Protein AF-A0A067T1D6-F1 (afdb_monomer_lite)

Foldseek 3Di:
DDPQPQDVPDADFCLLQVVQFPDDPPDDDDSRFGKDWDAKFFPVPDDDDPQKTKGQDQLLSCLRRDDQVRLLRVCVLVCLDPDPSVPDDSVVSSVSSNPDDCPVPGRMIIIMGGPPDDPPCPVCPPVHDDDDPVRVVVVVVVVVVVVDPPPVPDPPPDPVPVVVVVSVPPPDD

Radius of gyration: 23.58 Å; chains: 1; bounding box: 55×33×62 Å

Secondary structure (DSSP, 8-state):
-------TTSPPBGGGTGGGEEE--SS---TT-BEEEEEEEETTS----TTEEEE---HHHHHHHS-HHHHHHHHHHTT-----TTTS-HHHHHHHHHH--GGGSPPEEEEEEETT---------SSPPPPPHHHHHHHHHHHHHHSSTT-TTS-TTSTTTSHHHHGGG----

Sequence (173 aa):
MKDAKICHGRGVLYGDIAEYSVHGPNRELNDWDPVEFADYVPFHDHMQVDQLFVADVPIKTLTSILATDALHTIASYHNIGTIDPQDHPASVVKLALSTHDCSNCPRFVSFWRFKGRTPLNENIEFPPTPLSVEKTHNVITACATDLLPGKCGRARMRCMRNAHTVSKFNTVA

Structure (mmCIF, N/CA/C/O backbone):
data_AF-A0A067T1D6-F1
#
_entry.id   AF-A0A067T1D6-F1
#
loop_
_atom_site.group_PDB
_atom_site.id
_atom_site.type_symbol
_atom_site.label_atom_id
_atom_site.label_alt_id
_atom_site.label_comp_id
_atom_site.label_asym_id
_atom_site.label_entity_id
_atom_site.label_seq_id
_atom_site.pdbx_PDB_ins_code
_atom_site.Cartn_x
_atom_site.Cartn_y
_atom_site.Cartn_z
_atom_site.occupancy
_atom_site.B_iso_or_equiv
_atom_site.auth_seq_id
_atom_site.auth_comp_id
_atom_site.auth_asym_id
_atom_site.auth_atom_id
_atom_site.pdbx_PDB_model_num
ATOM 1 N N . MET A 1 1 ? -15.679 -8.219 -17.277 1.00 37.47 1 MET A N 1
ATOM 2 C CA . MET A 1 1 ? -14.537 -7.299 -17.114 1.00 37.47 1 MET A CA 1
ATOM 3 C C . MET A 1 1 ? -15.103 -5.900 -16.998 1.00 37.47 1 MET A C 1
ATOM 5 O O . MET A 1 1 ? -15.706 -5.438 -17.955 1.00 37.47 1 MET A O 1
ATOM 9 N N . LYS A 1 2 ? -15.057 -5.294 -15.807 1.00 40.16 2 LYS A N 1
ATOM 10 C CA . LYS A 1 2 ? -15.403 -3.880 -15.630 1.00 40.16 2 LYS A CA 1
ATOM 11 C C . LYS A 1 2 ? -14.108 -3.100 -15.827 1.00 40.16 2 LYS A C 1
ATOM 13 O O . LYS A 1 2 ? -13.157 -3.333 -15.091 1.00 40.16 2 LYS A O 1
ATOM 18 N N . ASP A 1 3 ? -14.056 -2.244 -16.839 1.00 36.81 3 ASP A N 1
ATOM 19 C CA . ASP A 1 3 ? -12.895 -1.391 -17.076 1.00 36.81 3 ASP A CA 1
ATOM 20 C C . ASP A 1 3 ? -12.771 -0.384 -15.928 1.00 36.81 3 ASP A C 1
ATOM 22 O O . ASP A 1 3 ? -13.646 0.465 -15.731 1.00 36.81 3 ASP A O 1
ATOM 26 N N . ALA A 1 4 ? -11.696 -0.501 -15.146 1.00 43.88 4 ALA A N 1
ATOM 27 C CA . ALA A 1 4 ? -11.356 0.459 -14.108 1.00 43.88 4 ALA A CA 1
ATOM 28 C C . ALA A 1 4 ? -11.114 1.823 -14.770 1.00 43.88 4 ALA A C 1
ATOM 30 O O . ALA A 1 4 ? -10.147 2.033 -15.505 1.00 43.88 4 ALA A O 1
ATOM 31 N N . LYS A 1 5 ? -12.043 2.755 -14.559 1.00 42.00 5 LYS A N 1
ATOM 32 C CA . LYS A 1 5 ? -11.995 4.098 -15.137 1.00 42.00 5 LYS A CA 1
ATOM 33 C C . LYS A 1 5 ? -11.012 4.935 -14.314 1.00 42.00 5 LYS A C 1
ATOM 35 O O . LYS A 1 5 ? -11.388 5.543 -13.318 1.00 42.00 5 LYS A O 1
ATOM 40 N N . ILE A 1 6 ? -9.739 4.926 -14.709 1.00 48.41 6 ILE A N 1
ATOM 41 C CA . ILE A 1 6 ? -8.656 5.626 -14.002 1.00 48.41 6 ILE A CA 1
ATOM 42 C C . ILE A 1 6 ? -8.819 7.144 -14.191 1.00 48.41 6 ILE A C 1
ATOM 44 O O . ILE A 1 6 ? -8.447 7.705 -15.222 1.00 48.41 6 ILE A O 1
ATOM 48 N N . CYS A 1 7 ? -9.365 7.830 -13.189 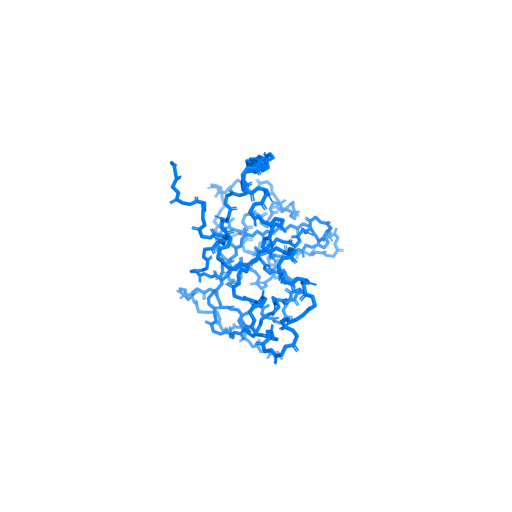1.00 40.91 7 CYS A N 1
ATOM 49 C CA . CYS A 1 7 ? -9.430 9.290 -13.151 1.00 40.91 7 CYS A CA 1
ATOM 50 C C . CYS A 1 7 ? -8.129 9.850 -12.559 1.00 40.91 7 CYS A C 1
ATOM 52 O O . CYS A 1 7 ? -7.942 9.825 -11.344 1.00 40.91 7 CYS A O 1
ATOM 54 N N . HIS A 1 8 ? -7.234 10.391 -13.390 1.00 40.69 8 HIS A N 1
ATOM 55 C CA . HIS A 1 8 ? -6.064 11.126 -12.894 1.00 40.69 8 HIS A CA 1
ATOM 56 C C . HIS A 1 8 ? -6.526 12.325 -12.043 1.00 40.69 8 HIS A C 1
ATOM 58 O O . HIS A 1 8 ? -7.252 13.190 -12.527 1.00 40.69 8 HIS A O 1
ATOM 64 N N . GLY A 1 9 ? -6.141 12.349 -10.762 1.00 56.62 9 GLY A N 1
ATOM 65 C CA . GLY A 1 9 ? -6.475 13.415 -9.805 1.00 56.62 9 GLY A CA 1
ATOM 66 C C . GLY A 1 9 ? -7.655 13.126 -8.868 1.00 56.62 9 GLY A C 1
ATOM 67 O O . GLY A 1 9 ? -7.889 13.899 -7.940 1.00 56.62 9 GLY A O 1
ATOM 68 N N . ARG A 1 10 ? -8.379 12.013 -9.048 1.00 67.69 10 ARG A N 1
ATOM 69 C CA . ARG A 1 10 ? -9.369 11.552 -8.062 1.00 67.69 10 ARG A CA 1
ATOM 70 C C . ARG A 1 10 ? -8.650 10.683 -7.027 1.00 67.69 10 ARG A C 1
ATOM 72 O O . ARG A 1 10 ? -7.868 9.816 -7.398 1.00 67.69 10 ARG A O 1
ATOM 79 N N . GLY A 1 11 ? -8.878 10.928 -5.736 1.00 84.00 11 GLY A N 1
ATOM 80 C CA . GLY A 1 11 ? -8.417 10.004 -4.695 1.00 84.00 11 GLY A CA 1
ATOM 81 C C . GLY A 1 11 ? -9.005 8.605 -4.908 1.00 84.00 11 GLY A C 1
ATOM 82 O O . GLY A 1 11 ? -10.085 8.489 -5.486 1.00 84.00 11 GLY A O 1
ATOM 83 N N . VAL A 1 12 ? -8.301 7.572 -4.441 1.00 91.69 12 VAL A N 1
ATOM 84 C CA . VAL A 1 12 ? -8.772 6.180 -4.514 1.00 91.69 12 VAL A CA 1
ATOM 85 C C . VAL A 1 12 ? -10.040 6.033 -3.675 1.00 91.69 12 VAL A C 1
ATOM 87 O O . VAL A 1 12 ? -10.107 6.543 -2.552 1.00 91.69 12 VAL A O 1
ATOM 90 N N . LEU A 1 13 ? -11.051 5.370 -4.225 1.00 93.38 13 LEU A N 1
ATOM 91 C CA . LEU A 1 13 ? -12.294 5.053 -3.533 1.00 93.38 13 LEU A CA 1
ATOM 92 C C . LEU A 1 13 ? -12.316 3.580 -3.138 1.00 93.38 13 LEU A C 1
ATOM 94 O O . LEU A 1 13 ? -11.678 2.742 -3.771 1.00 93.38 13 LEU A O 1
ATOM 98 N N . TYR A 1 14 ? -13.080 3.252 -2.101 1.00 92.12 14 TYR A N 1
ATOM 99 C CA . TYR A 1 14 ? -13.228 1.873 -1.655 1.00 92.12 14 TYR A CA 1
ATOM 100 C C . TYR A 1 14 ? -13.732 0.961 -2.781 1.00 92.12 14 TYR A C 1
ATOM 102 O O . TYR A 1 14 ? -13.183 -0.120 -2.978 1.00 92.12 14 TYR A O 1
ATOM 110 N N . GLY A 1 15 ? -14.693 1.426 -3.585 1.00 91.56 15 GLY A N 1
ATOM 111 C CA . GLY A 1 15 ? -15.228 0.677 -4.724 1.00 91.56 15 GLY A CA 1
ATOM 112 C C . GLY A 1 15 ? -14.190 0.315 -5.795 1.00 91.56 15 GLY A C 1
ATOM 113 O O . GLY A 1 15 ? -14.393 -0.662 -6.510 1.00 91.56 15 GLY A O 1
ATOM 114 N N . ASP A 1 16 ? -13.064 1.038 -5.878 1.00 91.44 16 ASP A N 1
ATOM 115 C CA . ASP A 1 16 ? -11.976 0.73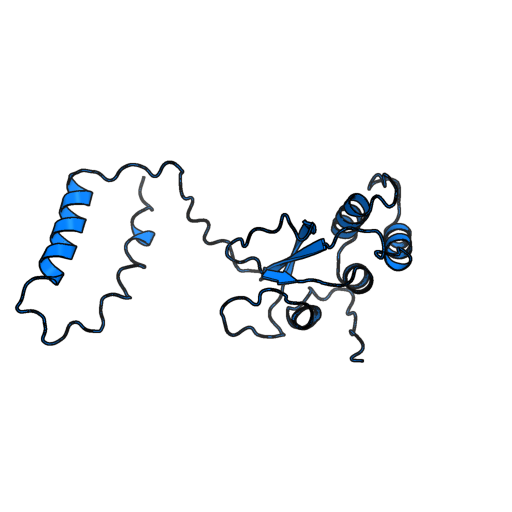2 -6.821 1.00 91.44 16 ASP A CA 1
ATOM 116 C C . ASP A 1 16 ? -11.194 -0.529 -6.416 1.00 91.44 16 ASP A C 1
ATOM 118 O O . ASP A 1 16 ? -10.532 -1.147 -7.249 1.00 91.44 16 ASP A O 1
ATOM 122 N N . ILE A 1 17 ? -11.256 -0.906 -5.133 1.00 92.69 17 ILE A N 1
ATOM 123 C CA . ILE A 1 17 ? -10.489 -2.021 -4.563 1.00 92.69 17 ILE A CA 1
ATOM 124 C C . ILE A 1 17 ? -11.341 -3.032 -3.783 1.00 92.69 17 ILE A C 1
ATOM 126 O O . ILE A 1 17 ? -10.811 -4.033 -3.301 1.00 92.69 17 ILE A O 1
ATOM 130 N N . ALA A 1 18 ? -12.652 -2.805 -3.671 1.00 91.50 18 ALA A N 1
ATOM 131 C CA . ALA A 1 18 ? -13.568 -3.615 -2.871 1.00 91.50 18 ALA A CA 1
ATOM 132 C C . ALA A 1 18 ? -13.571 -5.095 -3.284 1.00 91.50 18 ALA A C 1
ATOM 134 O O . ALA A 1 18 ? -13.610 -5.974 -2.425 1.00 91.50 18 ALA A O 1
ATOM 135 N N . GLU A 1 19 ? -13.461 -5.380 -4.586 1.00 92.38 19 GLU A N 1
ATOM 136 C CA . GLU A 1 19 ? -13.438 -6.753 -5.114 1.00 92.38 19 GLU A CA 1
ATOM 137 C C . GLU A 1 19 ? -12.203 -7.562 -4.683 1.00 92.38 19 GLU A C 1
ATOM 139 O O . GLU A 1 19 ? -12.238 -8.790 -4.701 1.00 92.38 19 GLU A O 1
ATOM 144 N N . TYR A 1 20 ? -11.134 -6.883 -4.259 1.00 93.19 20 TYR A N 1
ATOM 145 C CA . TYR A 1 20 ? -9.888 -7.497 -3.795 1.00 93.19 20 TYR A CA 1
ATOM 146 C C . TYR A 1 20 ? -9.810 -7.598 -2.267 1.00 93.19 20 TYR A C 1
ATOM 148 O O . TYR A 1 20 ? -8.789 -8.025 -1.726 1.00 93.19 20 TYR A O 1
ATOM 156 N N . SER A 1 21 ? -10.847 -7.164 -1.545 1.00 91.62 21 SER A N 1
ATOM 157 C CA . SER A 1 21 ? -10.838 -7.160 -0.084 1.00 91.62 21 SER A CA 1
ATOM 158 C C . SER A 1 21 ? -10.809 -8.593 0.458 1.00 91.62 21 SER A C 1
ATOM 160 O O . SER A 1 21 ? -11.715 -9.385 0.210 1.00 91.62 21 SER A O 1
ATOM 162 N N . VAL A 1 22 ? -9.758 -8.923 1.215 1.00 87.50 22 VAL A N 1
ATOM 163 C CA . VAL A 1 22 ? -9.602 -10.230 1.884 1.00 87.50 22 VAL A CA 1
ATOM 164 C C . VAL A 1 22 ? -10.339 -10.219 3.215 1.00 87.50 22 VAL A C 1
ATOM 166 O O . VAL A 1 22 ? -11.070 -11.146 3.558 1.00 87.50 22 VAL A O 1
ATOM 169 N N . HIS A 1 23 ? -10.161 -9.125 3.950 1.00 81.12 23 HIS A N 1
ATOM 170 C CA . HIS A 1 23 ? -10.862 -8.852 5.189 1.00 81.12 23 HIS A CA 1
ATOM 171 C C . HIS A 1 23 ? -11.603 -7.536 5.026 1.00 81.12 23 HIS A C 1
ATOM 173 O O . HIS A 1 23 ? -11.014 -6.455 5.114 1.00 81.12 23 HIS A O 1
ATOM 179 N N . GLY A 1 24 ? -12.903 -7.651 4.756 1.00 66.38 24 GLY A N 1
ATOM 180 C CA . GLY A 1 24 ? -13.802 -6.511 4.772 1.00 66.38 24 GLY A CA 1
ATOM 181 C C . GLY A 1 24 ? -13.905 -5.965 6.198 1.00 66.38 24 GLY A C 1
ATOM 182 O O . GLY A 1 24 ? -13.940 -6.744 7.156 1.00 66.38 24 GLY A O 1
ATOM 183 N N . PRO A 1 25 ? -13.941 -4.643 6.390 1.00 67.69 25 PRO A N 1
ATOM 184 C CA . PRO A 1 25 ? -14.239 -4.092 7.701 1.00 67.69 25 PRO A CA 1
ATOM 185 C C . PRO A 1 25 ? -15.649 -4.526 8.134 1.00 67.69 25 PRO A C 1
ATOM 187 O O . PRO A 1 25 ? -16.551 -4.677 7.316 1.00 67.69 25 PRO A O 1
ATOM 190 N N . ASN A 1 26 ? -15.842 -4.701 9.443 1.00 63.09 26 ASN A N 1
ATOM 191 C CA . ASN A 1 26 ? -17.074 -5.194 10.084 1.00 63.09 26 ASN A CA 1
ATOM 192 C C . ASN A 1 26 ? -18.300 -4.250 9.963 1.00 63.09 26 ASN A C 1
ATOM 194 O O . ASN A 1 26 ? -19.187 -4.262 10.815 1.00 63.09 26 ASN A O 1
ATOM 198 N N . ARG A 1 27 ? -18.358 -3.378 8.954 1.00 66.75 27 ARG A N 1
ATOM 199 C CA . ARG A 1 27 ? -19.362 -2.317 8.831 1.00 66.75 27 ARG A CA 1
ATOM 200 C C . ARG A 1 27 ? -19.904 -2.231 7.408 1.00 66.75 27 ARG A C 1
ATOM 202 O O . ARG A 1 27 ? -19.206 -2.556 6.460 1.00 66.75 27 ARG A O 1
ATOM 209 N N . GLU A 1 28 ? -21.129 -1.727 7.277 1.00 72.50 28 GLU A N 1
ATOM 210 C CA . GLU A 1 28 ? -21.678 -1.253 6.005 1.00 72.50 28 GLU A CA 1
ATOM 211 C C . GLU A 1 28 ? -20.767 -0.162 5.427 1.00 72.50 28 GLU A C 1
ATOM 213 O O . GLU A 1 28 ? -20.644 0.933 5.987 1.00 72.50 28 GLU A O 1
ATOM 218 N N . LEU A 1 29 ? -20.076 -0.499 4.344 1.00 79.81 29 LEU A N 1
ATOM 219 C CA . LEU A 1 29 ? -19.195 0.399 3.613 1.00 79.81 29 LEU A CA 1
ATOM 220 C C . LEU A 1 29 ? -19.905 0.953 2.398 1.00 79.81 29 LEU A C 1
ATOM 222 O O . LEU A 1 29 ? -20.710 0.264 1.773 1.00 79.81 29 LEU A O 1
ATOM 226 N N . ASN A 1 30 ? -19.558 2.184 2.049 1.00 85.69 30 ASN A N 1
ATOM 227 C CA . ASN A 1 30 ? -19.999 2.780 0.810 1.00 85.69 30 ASN A CA 1
ATOM 228 C C . ASN A 1 30 ? -18.871 2.696 -0.227 1.00 85.69 30 ASN A C 1
ATOM 230 O O . ASN A 1 30 ? -17.737 3.072 0.061 1.00 85.69 30 ASN A O 1
ATOM 234 N N . ASP A 1 31 ? -19.179 2.267 -1.452 1.00 88.25 31 ASP A N 1
ATOM 235 C CA . ASP A 1 31 ? -18.218 2.227 -2.568 1.00 88.25 31 ASP A CA 1
ATOM 236 C C . ASP A 1 31 ? -17.585 3.601 -2.846 1.00 88.25 31 ASP A C 1
ATOM 238 O O . ASP A 1 31 ? -16.479 3.695 -3.378 1.00 88.25 31 ASP A O 1
ATOM 242 N N . TRP A 1 32 ? -18.275 4.676 -2.460 1.00 90.69 32 TRP A N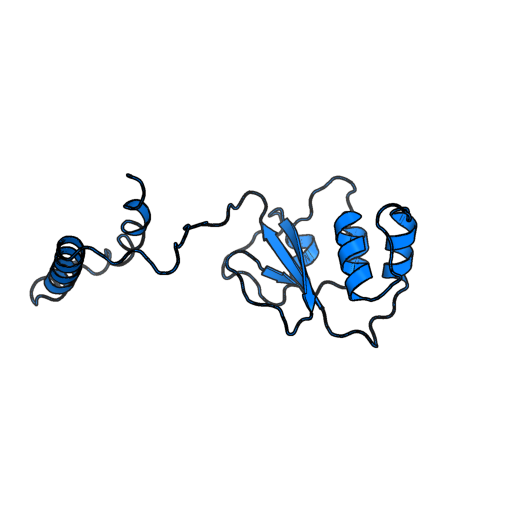 1
ATOM 243 C CA . TRP A 1 32 ? -17.823 6.057 -2.616 1.00 90.69 32 TRP A CA 1
ATOM 244 C C . TRP A 1 32 ? -16.936 6.565 -1.472 1.00 90.69 32 TRP A C 1
ATOM 246 O O . TRP A 1 32 ? -16.499 7.717 -1.522 1.00 90.69 32 TRP A O 1
ATOM 256 N N . ASP A 1 33 ? -16.671 5.750 -0.448 1.00 90.31 33 ASP A N 1
ATOM 257 C CA . ASP A 1 33 ? -15.828 6.159 0.672 1.00 90.31 33 ASP A CA 1
ATOM 258 C C . ASP A 1 33 ? -14.365 6.315 0.209 1.00 90.31 33 ASP A C 1
ATOM 260 O O . ASP A 1 33 ? -13.805 5.391 -0.389 1.00 90.31 33 ASP A O 1
ATOM 264 N N . PRO A 1 34 ? -13.710 7.463 0.467 1.00 92.25 34 PRO A N 1
ATOM 265 C CA . PRO A 1 34 ? -12.328 7.673 0.065 1.00 92.25 34 PRO A CA 1
ATOM 266 C C . PRO A 1 34 ? -11.381 6.848 0.934 1.00 92.25 34 PRO A C 1
ATOM 268 O O . PRO A 1 34 ? -11.491 6.821 2.163 1.00 92.25 34 PRO A O 1
ATOM 271 N N . VAL A 1 35 ? -10.395 6.235 0.292 1.00 92.81 35 VAL A N 1
ATOM 272 C CA . VAL A 1 35 ? -9.374 5.417 0.944 1.00 92.81 35 VAL A CA 1
ATOM 273 C C . VAL A 1 35 ? -7.981 5.925 0.602 1.00 92.81 35 VAL A C 1
ATOM 275 O O . VAL A 1 35 ? -7.756 6.672 -0.355 1.00 92.81 35 VAL A O 1
ATOM 278 N N . GLU A 1 36 ? -7.026 5.564 1.439 1.00 93.25 36 GLU A N 1
ATOM 279 C CA . GLU A 1 36 ? -5.615 5.805 1.207 1.00 93.25 36 GLU A CA 1
ATOM 280 C C . GLU A 1 36 ? -4.827 4.533 1.462 1.00 93.25 36 GLU A C 1
ATOM 282 O O . GLU A 1 36 ? -5.132 3.753 2.370 1.00 93.25 36 GLU A O 1
ATOM 287 N N . PHE A 1 37 ? -3.825 4.345 0.615 1.00 94.25 37 PHE A N 1
ATOM 288 C CA . PHE A 1 37 ? -2.850 3.288 0.757 1.00 94.25 37 PHE A CA 1
ATOM 289 C C . PHE A 1 37 ? -2.014 3.563 2.005 1.00 94.25 37 PHE A C 1
ATOM 291 O O . PHE A 1 37 ? -1.505 4.671 2.179 1.00 94.25 37 PHE A O 1
ATOM 298 N N . ALA A 1 38 ? -1.928 2.569 2.879 1.00 92.94 38 ALA A N 1
ATOM 299 C CA . ALA A 1 38 ? -1.172 2.651 4.116 1.00 92.94 38 ALA A CA 1
ATOM 300 C C . ALA A 1 38 ? 0.161 1.912 3.988 1.00 92.94 38 ALA A C 1
ATOM 302 O O . ALA A 1 38 ? 1.188 2.472 4.354 1.00 92.94 38 ALA A O 1
ATOM 303 N N . ASP A 1 39 ? 0.140 0.677 3.474 1.00 93.50 39 ASP A N 1
ATOM 304 C CA . ASP A 1 39 ? 1.338 -0.162 3.396 1.00 93.50 39 ASP A CA 1
ATOM 305 C C . ASP A 1 39 ? 1.166 -1.353 2.431 1.00 93.50 39 ASP A C 1
ATOM 307 O O . ASP A 1 39 ? 0.059 -1.653 1.973 1.00 93.50 39 ASP A O 1
ATOM 311 N N . TYR A 1 40 ? 2.261 -2.054 2.143 1.00 94.75 40 TYR A N 1
ATOM 312 C CA . TYR A 1 40 ? 2.313 -3.293 1.371 1.00 94.75 40 TYR A CA 1
ATOM 313 C C . TYR A 1 40 ? 3.272 -4.273 2.035 1.00 94.75 40 TYR A C 1
ATOM 315 O O . TYR A 1 40 ? 4.434 -3.947 2.241 1.00 94.75 40 TYR A O 1
ATOM 323 N N . VAL A 1 41 ? 2.795 -5.473 2.363 1.00 94.56 41 VAL A N 1
ATOM 324 C CA . VAL A 1 41 ? 3.568 -6.448 3.147 1.00 94.56 41 VAL A CA 1
ATOM 325 C C . VAL A 1 41 ? 3.359 -7.876 2.643 1.00 94.56 41 VAL A C 1
ATOM 327 O O . VAL A 1 41 ? 2.353 -8.155 1.976 1.00 94.56 41 VAL A O 1
ATOM 330 N N . PRO A 1 42 ? 4.263 -8.816 2.968 1.00 94.56 42 PRO A N 1
ATOM 331 C CA . PRO A 1 42 ? 4.016 -10.238 2.765 1.00 94.56 42 PRO A CA 1
ATOM 332 C C . PRO A 1 42 ? 2.736 -10.701 3.473 1.00 94.56 42 PRO A C 1
ATOM 334 O O . PRO A 1 42 ? 2.445 -10.314 4.603 1.00 94.56 42 PRO A O 1
ATOM 337 N N . PHE A 1 43 ? 1.979 -11.596 2.839 1.00 91.50 43 PHE A N 1
ATOM 338 C CA . PHE A 1 43 ? 0.719 -12.116 3.376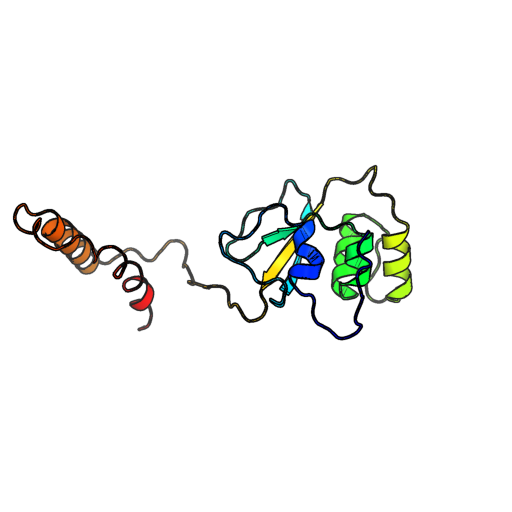 1.00 91.50 43 PHE A CA 1
ATOM 339 C C . PHE A 1 43 ? 0.893 -12.868 4.699 1.00 91.50 43 PHE A C 1
ATOM 341 O O . PHE A 1 43 ? -0.070 -13.031 5.428 1.00 91.50 43 PHE A O 1
ATOM 348 N N . HIS A 1 44 ? 2.079 -13.347 5.054 1.00 88.94 44 HIS A N 1
ATOM 349 C CA . HIS A 1 44 ? 2.267 -14.011 6.349 1.00 88.94 44 HIS A CA 1
ATOM 350 C C . HIS A 1 44 ? 2.537 -13.034 7.499 1.00 88.94 44 HIS A C 1
ATOM 352 O O . HIS A 1 44 ? 2.332 -13.401 8.652 1.00 88.94 44 HIS A O 1
ATOM 358 N N . ASP A 1 45 ? 2.892 -11.790 7.179 1.00 86.25 45 ASP A N 1
ATOM 359 C CA . ASP A 1 45 ? 3.271 -10.766 8.155 1.00 86.25 45 ASP A CA 1
ATOM 360 C C . ASP A 1 45 ? 2.134 -9.767 8.416 1.00 86.25 45 ASP A C 1
ATOM 362 O O . ASP A 1 45 ? 2.278 -8.835 9.209 1.00 86.25 45 ASP A O 1
ATOM 366 N N . HIS A 1 46 ? 0.981 -9.939 7.758 1.00 80.62 46 HIS A N 1
ATOM 367 C CA . HIS A 1 46 ? -0.152 -9.052 7.976 1.00 80.62 46 HIS A CA 1
ATOM 368 C C . HIS A 1 46 ? -0.781 -9.327 9.348 1.00 80.62 46 HIS A C 1
ATOM 370 O O . HIS A 1 46 ? -1.328 -10.395 9.619 1.00 80.62 46 HIS A O 1
ATOM 376 N N . MET A 1 47 ? -0.729 -8.330 10.224 1.00 77.94 47 MET A N 1
ATOM 377 C CA . MET A 1 47 ? -1.556 -8.292 11.423 1.00 77.94 47 MET A CA 1
ATOM 378 C C . MET A 1 47 ? -2.802 -7.461 11.142 1.00 77.94 47 MET A C 1
ATOM 380 O O . MET A 1 47 ? -2.735 -6.413 10.498 1.00 77.94 47 MET A O 1
ATOM 384 N N . GLN A 1 48 ? -3.954 -7.917 11.632 1.00 75.31 48 GLN A N 1
ATOM 385 C CA . GLN A 1 48 ? -5.162 -7.108 11.587 1.00 75.31 48 GLN A CA 1
ATOM 386 C C . GLN A 1 48 ? -5.002 -5.951 12.577 1.00 75.31 48 GLN A C 1
ATOM 388 O O . GLN A 1 48 ? -5.069 -6.141 13.789 1.00 75.31 48 GLN A O 1
ATOM 393 N N . VAL A 1 49 ? -4.745 -4.760 12.046 1.00 77.62 49 VAL A N 1
ATOM 394 C CA . VAL A 1 49 ? -4.701 -3.521 12.822 1.00 77.62 49 VAL A CA 1
ATOM 395 C C . VAL A 1 49 ? -6.064 -2.855 12.728 1.00 77.62 49 VAL A C 1
ATOM 397 O O . VAL A 1 49 ? -6.666 -2.802 11.651 1.00 77.62 49 VAL A O 1
ATOM 400 N N . ASP A 1 50 ? -6.549 -2.328 13.850 1.00 73.44 50 ASP A N 1
ATOM 401 C CA . ASP A 1 50 ? -7.800 -1.585 13.873 1.00 73.44 50 ASP A CA 1
ATOM 402 C C . ASP A 1 50 ? -7.786 -0.465 12.826 1.00 73.44 50 ASP A C 1
ATOM 404 O O . ASP A 1 50 ? -6.835 0.307 12.715 1.00 73.44 50 ASP A O 1
ATOM 408 N N . GLN A 1 51 ? -8.883 -0.370 12.068 1.00 79.44 51 GLN A N 1
ATOM 409 C CA . GLN A 1 51 ? -9.121 0.637 11.021 1.00 79.44 51 GLN A CA 1
ATOM 410 C C . GLN A 1 51 ? -8.278 0.503 9.748 1.00 79.44 51 GLN A C 1
ATOM 412 O O . GLN A 1 51 ? -8.469 1.300 8.823 1.00 79.44 51 GLN A O 1
ATOM 417 N N . LEU A 1 52 ? -7.425 -0.519 9.657 1.00 87.50 52 LEU A N 1
ATOM 418 C CA . LEU A 1 52 ? -6.901 -0.980 8.380 1.00 87.50 52 LEU A CA 1
ATOM 419 C C . LEU A 1 52 ? -7.791 -2.096 7.838 1.00 87.50 52 LEU A C 1
ATOM 421 O O . LEU A 1 52 ? -8.287 -2.944 8.580 1.00 87.50 52 LEU A O 1
ATOM 425 N N . PHE A 1 53 ? -7.981 -2.109 6.526 1.00 90.06 53 PHE A N 1
ATOM 426 C CA . PHE A 1 53 ? -8.492 -3.281 5.833 1.00 90.06 53 PHE A CA 1
ATOM 427 C C . PHE A 1 53 ? -7.448 -3.801 4.854 1.00 90.06 53 PHE A C 1
ATOM 429 O O . PHE A 1 53 ? -6.592 -3.061 4.362 1.00 90.06 53 PHE A O 1
ATOM 436 N N . VAL A 1 54 ? -7.521 -5.106 4.615 1.00 93.38 54 VAL A N 1
ATOM 437 C CA . VAL A 1 54 ? -6.540 -5.850 3.829 1.00 93.38 54 VAL A CA 1
ATOM 438 C C . VAL A 1 54 ? -7.140 -6.161 2.470 1.00 93.38 54 VAL A C 1
ATOM 440 O O . VAL A 1 54 ? -8.259 -6.682 2.383 1.00 93.38 54 VAL A O 1
ATOM 443 N N . ALA A 1 55 ? -6.389 -5.864 1.415 1.00 94.62 55 ALA A N 1
ATOM 444 C CA . ALA A 1 55 ? -6.769 -6.175 0.048 1.00 94.62 55 ALA A CA 1
ATOM 445 C C . ALA A 1 55 ? -5.620 -6.858 -0.710 1.00 94.62 55 ALA A C 1
ATOM 447 O O . ALA A 1 55 ? -4.474 -6.399 -0.686 1.00 94.62 55 ALA A O 1
ATOM 448 N N . ASP A 1 56 ? -5.944 -7.947 -1.402 1.00 95.31 56 ASP A N 1
ATOM 449 C CA . ASP A 1 56 ? -5.042 -8.706 -2.276 1.00 95.31 56 ASP A CA 1
ATOM 450 C C . ASP A 1 56 ? -5.154 -8.156 -3.702 1.00 95.31 56 ASP A C 1
ATOM 452 O O . ASP A 1 56 ? -5.754 -8.750 -4.599 1.00 95.31 56 ASP A O 1
ATOM 456 N N . VAL A 1 57 ? -4.683 -6.917 -3.865 1.00 95.06 57 VAL A N 1
ATOM 457 C CA . VAL A 1 57 ? -4.805 -6.167 -5.116 1.00 95.06 57 VAL A CA 1
ATOM 458 C C . VAL A 1 57 ? -3.645 -6.542 -6.047 1.00 95.06 57 VAL A C 1
ATOM 460 O O . VAL A 1 57 ? -2.483 -6.379 -5.660 1.00 95.06 57 VAL A O 1
ATOM 463 N N . PRO A 1 58 ? -3.908 -6.968 -7.297 1.00 94.38 58 PRO A N 1
ATOM 464 C CA . PRO A 1 58 ? -2.856 -7.256 -8.264 1.00 94.38 58 PRO A CA 1
ATOM 465 C C . PRO A 1 58 ? -1.938 -6.050 -8.497 1.00 94.38 58 PRO A C 1
ATOM 467 O O . PRO A 1 58 ? -2.411 -4.920 -8.629 1.00 94.38 58 PRO A O 1
ATOM 470 N N . ILE A 1 59 ? -0.629 -6.286 -8.655 1.00 94.06 59 ILE A N 1
ATOM 471 C CA . ILE A 1 59 ? 0.362 -5.211 -8.870 1.00 94.06 59 ILE A CA 1
ATOM 472 C C . ILE A 1 59 ? -0.010 -4.332 -10.064 1.00 94.06 59 ILE A C 1
ATOM 474 O O . ILE A 1 59 ? 0.075 -3.110 -9.986 1.00 94.06 59 ILE A O 1
ATOM 478 N N . LYS A 1 60 ? -0.493 -4.932 -11.157 1.00 92.50 60 LYS A N 1
ATOM 479 C CA . LYS A 1 60 ? -0.960 -4.186 -12.335 1.00 92.50 60 LYS A CA 1
ATOM 480 C C . LYS A 1 60 ? -2.045 -3.170 -11.967 1.00 92.50 60 LYS A C 1
ATOM 482 O O . LYS A 1 60 ? -1.950 -2.015 -12.373 1.00 92.50 60 LYS A O 1
ATOM 487 N N . THR A 1 61 ? -3.012 -3.557 -11.139 1.00 93.94 61 THR A N 1
ATOM 488 C CA . THR A 1 61 ? -4.036 -2.641 -10.624 1.00 93.94 61 THR A CA 1
ATOM 489 C C . THR A 1 61 ? -3.400 -1.563 -9.742 1.00 93.94 61 THR A C 1
ATOM 491 O O . THR A 1 61 ? -3.647 -0.378 -9.965 1.00 93.94 61 THR A O 1
ATOM 494 N N . LEU A 1 62 ? -2.491 -1.933 -8.831 1.00 94.06 62 LEU A N 1
ATOM 495 C CA . LEU A 1 62 ? -1.779 -0.985 -7.960 1.00 94.06 62 LEU A CA 1
ATOM 496 C C . LEU A 1 62 ? -1.004 0.092 -8.745 1.00 94.06 62 LEU A C 1
ATOM 498 O O . LEU A 1 62 ? -1.098 1.271 -8.406 1.00 94.06 62 LEU A O 1
ATOM 502 N N . THR A 1 63 ? -0.317 -0.259 -9.841 1.00 93.50 63 THR A N 1
ATOM 503 C CA . THR A 1 63 ? 0.434 0.709 -10.680 1.00 93.50 63 THR A CA 1
ATOM 504 C C . THR A 1 63 ? -0.428 1.817 -11.293 1.00 93.50 63 THR A C 1
ATOM 506 O O . THR A 1 63 ? 0.081 2.889 -11.647 1.00 93.50 63 THR A O 1
ATOM 509 N N . SER A 1 64 ? -1.735 1.570 -11.412 1.00 92.12 64 SER A N 1
ATOM 510 C CA . SER A 1 64 ? -2.692 2.514 -11.982 1.00 92.12 64 SER A CA 1
ATOM 511 C C . SER A 1 64 ? -3.287 3.487 -10.960 1.00 92.12 64 SER A C 1
ATOM 513 O O . SER A 1 64 ? -3.672 4.591 -11.342 1.00 92.12 64 SER A O 1
ATOM 515 N N . ILE A 1 65 ? -3.317 3.105 -9.678 1.00 92.19 65 ILE A N 1
ATOM 516 C CA . ILE A 1 65 ? -3.987 3.862 -8.608 1.00 92.19 65 ILE A CA 1
ATOM 517 C C . ILE A 1 65 ? -3.018 4.502 -7.610 1.00 92.19 65 ILE A C 1
ATOM 519 O O . ILE A 1 65 ? -3.356 5.518 -7.004 1.00 92.19 65 ILE A O 1
ATOM 523 N N . LEU A 1 66 ? -1.829 3.927 -7.420 1.00 92.75 66 LEU A N 1
ATOM 524 C CA . LEU A 1 66 ? -0.877 4.401 -6.421 1.00 92.75 66 LEU A CA 1
ATOM 525 C C . LEU A 1 66 ? 0.023 5.522 -6.947 1.00 92.75 66 LEU A C 1
ATOM 527 O O . LEU A 1 66 ? 0.333 5.619 -8.141 1.00 92.75 66 LEU A O 1
ATOM 531 N N . ALA A 1 67 ? 0.463 6.355 -6.008 1.00 90.56 67 ALA A N 1
ATOM 532 C CA . ALA A 1 67 ? 1.503 7.342 -6.233 1.00 90.56 67 ALA A CA 1
ATOM 533 C C . ALA A 1 67 ? 2.882 6.668 -6.363 1.00 90.56 67 ALA A C 1
ATOM 535 O O . ALA A 1 67 ? 3.084 5.519 -5.968 1.00 90.56 67 ALA A O 1
ATOM 536 N N . THR A 1 68 ? 3.818 7.375 -6.995 1.00 89.44 68 THR A N 1
ATOM 537 C CA . THR A 1 68 ? 5.133 6.835 -7.368 1.00 89.44 68 THR A CA 1
ATOM 538 C C . THR A 1 68 ? 5.931 6.340 -6.164 1.00 89.44 68 THR A C 1
ATOM 540 O O . THR A 1 68 ? 6.548 5.286 -6.245 1.00 89.44 68 THR A O 1
ATOM 543 N N . ASP A 1 69 ? 5.881 7.063 -5.049 1.00 89.50 69 ASP A N 1
ATOM 544 C CA . ASP A 1 69 ? 6.511 6.708 -3.774 1.00 89.50 69 ASP A CA 1
ATOM 545 C C . ASP A 1 69 ? 6.091 5.315 -3.282 1.00 89.50 69 ASP A C 1
ATOM 547 O O . ASP A 1 69 ? 6.941 4.461 -3.034 1.00 89.50 69 ASP A O 1
ATOM 551 N N . ALA A 1 70 ? 4.789 5.034 -3.245 1.00 92.25 70 ALA A N 1
ATOM 552 C CA . ALA A 1 70 ? 4.275 3.721 -2.867 1.00 92.25 70 ALA A CA 1
ATOM 553 C C . ALA A 1 70 ? 4.690 2.621 -3.862 1.00 92.25 70 ALA A C 1
ATOM 555 O O . ALA A 1 70 ? 4.935 1.479 -3.472 1.00 92.25 70 ALA A O 1
ATOM 556 N N . LEU A 1 71 ? 4.812 2.954 -5.152 1.00 93.19 71 LEU A N 1
ATOM 557 C CA . LEU A 1 71 ? 5.291 2.009 -6.163 1.00 93.19 71 LEU A CA 1
ATOM 558 C C . LEU A 1 71 ? 6.772 1.659 -5.985 1.00 93.19 71 LEU A C 1
ATOM 560 O O . LEU A 1 71 ? 7.133 0.509 -6.219 1.00 93.19 71 LEU A O 1
ATOM 564 N N . HIS A 1 72 ? 7.613 2.591 -5.527 1.00 91.38 72 HIS A N 1
ATOM 565 C CA . HIS A 1 72 ? 8.994 2.269 -5.152 1.00 91.38 72 HIS A CA 1
ATOM 566 C C . HIS A 1 72 ? 9.040 1.276 -3.989 1.00 91.38 72 HIS A C 1
ATOM 568 O O . HIS A 1 72 ? 9.786 0.299 -4.055 1.00 91.38 72 HIS A O 1
ATOM 574 N N . THR A 1 73 ? 8.197 1.466 -2.968 1.00 91.31 73 THR A N 1
ATOM 575 C CA . THR A 1 73 ? 8.080 0.511 -1.857 1.00 91.31 73 THR A CA 1
ATOM 576 C C . THR A 1 73 ? 7.716 -0.879 -2.372 1.00 91.31 73 THR A C 1
ATOM 578 O O . THR A 1 73 ? 8.406 -1.849 -2.066 1.00 91.31 73 THR A O 1
ATOM 581 N N . ILE A 1 74 ? 6.700 -0.992 -3.231 1.00 94.25 74 ILE A N 1
ATOM 582 C CA . ILE A 1 74 ? 6.314 -2.281 -3.822 1.00 94.25 74 ILE A CA 1
ATOM 583 C C . ILE A 1 74 ? 7.465 -2.880 -4.642 1.00 94.25 74 ILE A C 1
ATOM 585 O O . ILE A 1 74 ? 7.776 -4.056 -4.480 1.00 94.25 74 ILE A O 1
ATOM 589 N N . ALA A 1 75 ? 8.138 -2.093 -5.485 1.00 93.56 75 ALA A N 1
ATOM 590 C CA . ALA A 1 75 ? 9.261 -2.583 -6.287 1.00 93.56 75 ALA A CA 1
ATOM 591 C C . ALA A 1 75 ? 10.391 -3.166 -5.422 1.00 93.56 75 ALA A C 1
ATOM 593 O O . ALA A 1 75 ? 10.961 -4.199 -5.784 1.00 93.56 75 ALA A O 1
ATOM 594 N N . SER A 1 76 ? 10.651 -2.565 -4.255 1.00 91.50 76 SER A N 1
ATOM 595 C CA . SER A 1 76 ? 11.652 -3.060 -3.307 1.00 91.50 76 SER A CA 1
ATOM 596 C C . SER A 1 76 ? 11.305 -4.446 -2.747 1.00 91.50 76 SER A C 1
ATOM 598 O O . SER A 1 76 ? 12.163 -5.325 -2.727 1.00 91.50 76 SER A O 1
ATOM 600 N N . TYR A 1 77 ? 10.035 -4.696 -2.406 1.00 93.00 77 TYR A N 1
ATOM 601 C CA . TYR A 1 77 ? 9.570 -6.006 -1.929 1.00 93.00 77 TYR A CA 1
ATOM 602 C C . TYR A 1 77 ? 9.691 -7.112 -2.980 1.00 93.00 77 TYR A C 1
ATOM 604 O O . TYR A 1 77 ? 9.893 -8.277 -2.640 1.00 93.00 77 TYR A O 1
ATOM 612 N N . HIS A 1 78 ? 9.588 -6.752 -4.259 1.00 92.81 78 HIS A N 1
ATOM 613 C CA . HIS A 1 78 ? 9.714 -7.692 -5.375 1.00 92.81 78 HIS A CA 1
ATOM 614 C C . HIS A 1 78 ? 11.148 -7.808 -5.907 1.00 92.81 78 HIS A C 1
ATOM 616 O O . HIS A 1 78 ? 11.372 -8.476 -6.915 1.00 92.81 78 HIS A O 1
ATOM 622 N N . ASN A 1 79 ? 12.128 -7.183 -5.241 1.00 91.12 79 ASN A N 1
ATOM 623 C CA . ASN A 1 79 ? 13.528 -7.122 -5.677 1.00 91.12 79 ASN A CA 1
ATOM 624 C C . ASN A 1 79 ? 13.687 -6.632 -7.130 1.00 91.12 79 ASN A C 1
ATOM 626 O O . ASN A 1 79 ? 14.605 -7.042 -7.846 1.00 91.12 79 ASN A O 1
ATOM 630 N N . ILE A 1 80 ? 12.784 -5.763 -7.594 1.00 89.25 80 ILE A N 1
ATOM 631 C CA . ILE A 1 80 ? 12.811 -5.215 -8.952 1.00 89.25 80 ILE A CA 1
ATOM 632 C C . ILE A 1 80 ? 13.820 -4.073 -8.958 1.00 89.25 80 ILE A C 1
ATOM 634 O O . ILE A 1 80 ? 13.439 -2.912 -8.901 1.00 89.25 80 ILE A O 1
ATOM 638 N N . GLY A 1 81 ? 15.108 -4.430 -8.979 1.00 71.44 81 GLY A N 1
ATOM 639 C CA . GLY A 1 81 ? 16.238 -3.506 -8.893 1.00 71.44 81 GLY A CA 1
ATOM 640 C C . GLY A 1 81 ? 16.298 -2.774 -7.550 1.00 71.44 81 GLY A C 1
ATOM 641 O O . GLY A 1 81 ? 15.290 -2.403 -6.960 1.00 71.44 81 GLY A O 1
ATOM 642 N N . THR A 1 82 ? 17.495 -2.522 -7.037 1.00 57.28 82 THR A N 1
ATOM 643 C CA . THR A 1 82 ? 17.702 -1.539 -5.966 1.00 57.28 82 THR A CA 1
ATOM 644 C C . THR A 1 82 ? 17.470 -0.149 -6.559 1.00 57.28 82 THR A C 1
ATOM 646 O O . THR A 1 82 ? 18.414 0.549 -6.915 1.00 57.28 82 THR A O 1
ATOM 649 N N . ILE A 1 83 ? 16.202 0.184 -6.799 1.00 61.00 83 ILE A N 1
ATOM 650 C CA . ILE A 1 83 ? 15.765 1.432 -7.412 1.00 61.00 83 ILE A CA 1
ATOM 651 C C . ILE A 1 83 ? 15.935 2.502 -6.343 1.00 61.00 83 ILE A C 1
ATOM 653 O O . ILE A 1 83 ? 15.075 2.642 -5.472 1.00 61.00 83 ILE A O 1
ATOM 657 N N . ASP A 1 84 ? 17.041 3.241 -6.401 1.00 66.12 84 ASP A N 1
ATOM 658 C CA . ASP A 1 84 ? 17.120 4.504 -5.681 1.00 66.12 84 ASP A CA 1
ATOM 659 C C . ASP A 1 84 ? 15.950 5.379 -6.174 1.00 66.12 84 ASP A C 1
ATOM 661 O O . ASP A 1 84 ? 15.809 5.585 -7.389 1.00 66.12 84 ASP A O 1
ATOM 665 N N . PRO A 1 85 ? 15.055 5.849 -5.283 1.00 65.31 85 PRO A N 1
ATOM 666 C CA . PRO A 1 85 ? 13.928 6.690 -5.667 1.00 65.31 85 PRO A CA 1
ATOM 667 C C . PRO A 1 85 ? 14.336 7.961 -6.424 1.00 65.31 85 PRO A C 1
ATOM 669 O O . PRO A 1 85 ? 13.497 8.543 -7.110 1.00 65.31 85 PRO A O 1
ATOM 672 N N . GLN A 1 86 ? 15.597 8.400 -6.315 1.00 66.62 86 GLN A N 1
ATOM 673 C CA . GLN A 1 86 ? 16.095 9.571 -7.040 1.00 66.62 86 GLN A CA 1
ATOM 674 C C . GLN A 1 86 ? 16.504 9.291 -8.492 1.00 66.62 86 GLN A C 1
ATOM 676 O O . GLN A 1 86 ? 16.475 10.211 -9.309 1.00 66.62 86 GLN A O 1
ATOM 681 N N . ASP A 1 87 ? 16.817 8.042 -8.842 1.00 68.81 87 ASP A N 1
ATOM 682 C CA . ASP A 1 87 ? 17.451 7.720 -10.128 1.00 68.81 87 ASP A CA 1
ATOM 683 C C . ASP A 1 87 ? 16.464 7.301 -11.225 1.00 68.81 87 ASP A C 1
ATOM 685 O O . ASP A 1 87 ? 16.832 7.217 -12.402 1.00 68.81 87 ASP A O 1
ATOM 689 N N . HIS A 1 88 ? 15.194 7.055 -10.883 1.00 76.00 88 HIS A N 1
ATOM 690 C CA . HIS A 1 88 ? 14.245 6.465 -11.824 1.00 76.00 88 HIS A CA 1
ATOM 691 C C . HIS A 1 88 ? 12.921 7.232 -11.945 1.00 76.00 88 HIS A C 1
ATOM 693 O O . HIS A 1 88 ? 12.215 7.434 -10.958 1.00 76.00 88 HIS A O 1
ATOM 699 N N . PRO A 1 89 ? 12.509 7.606 -13.173 1.00 84.25 89 PRO A N 1
ATOM 700 C CA . PRO A 1 89 ? 11.228 8.258 -13.392 1.00 84.25 89 PRO A CA 1
ATOM 701 C C . PRO A 1 89 ? 10.064 7.288 -13.145 1.00 84.25 89 PRO A C 1
ATOM 703 O O . PRO A 1 89 ? 10.153 6.089 -13.420 1.00 84.25 89 PRO A O 1
ATOM 706 N N . ALA A 1 90 ? 8.920 7.830 -12.719 1.00 85.19 90 ALA A N 1
ATOM 707 C CA . ALA A 1 90 ? 7.711 7.065 -12.396 1.00 85.19 90 ALA A CA 1
ATOM 708 C C . ALA A 1 90 ? 7.262 6.092 -13.504 1.00 85.19 90 ALA A C 1
ATOM 710 O O . ALA A 1 90 ? 6.722 5.023 -13.222 1.00 85.19 90 ALA A O 1
ATOM 711 N N . SER A 1 91 ? 7.481 6.450 -14.772 1.00 89.25 91 SER A N 1
ATOM 712 C CA . SER A 1 91 ? 7.152 5.612 -15.929 1.00 89.25 91 SER A CA 1
ATOM 713 C C . SER A 1 91 ? 7.951 4.308 -15.968 1.00 89.25 91 SER A C 1
ATOM 715 O O . SER A 1 91 ? 7.391 3.275 -16.323 1.00 89.25 91 SER A O 1
ATOM 717 N N . VAL A 1 92 ? 9.227 4.335 -15.572 1.00 90.31 92 VAL A N 1
ATOM 718 C CA . VAL A 1 92 ? 10.103 3.155 -15.549 1.00 90.31 92 VAL A CA 1
ATOM 719 C C . VAL A 1 92 ? 9.671 2.197 -14.445 1.00 90.31 92 VAL A C 1
ATOM 721 O O . VAL A 1 92 ? 9.519 1.007 -14.706 1.00 90.31 92 VAL A O 1
ATOM 724 N N . VAL A 1 93 ? 9.385 2.714 -13.246 1.00 91.25 93 VAL A N 1
ATOM 725 C CA . VAL A 1 93 ? 8.905 1.905 -12.111 1.00 91.25 93 VAL A CA 1
ATOM 726 C C . VAL A 1 93 ? 7.570 1.241 -12.446 1.00 91.25 93 VAL A C 1
ATOM 728 O O . VAL A 1 93 ? 7.407 0.036 -12.260 1.00 91.25 93 VAL A O 1
ATOM 731 N N . LYS A 1 94 ? 6.625 2.007 -13.010 1.00 92.75 94 LYS A N 1
ATOM 732 C CA . LYS A 1 94 ? 5.329 1.479 -13.461 1.00 92.75 94 LYS A CA 1
ATOM 733 C C . LYS A 1 94 ? 5.495 0.401 -14.521 1.00 92.75 94 LYS A C 1
ATOM 735 O O . LYS A 1 94 ? 4.851 -0.640 -14.417 1.00 92.75 94 LYS A O 1
ATOM 740 N N . LEU A 1 95 ? 6.357 0.631 -15.513 1.00 92.31 95 LEU A N 1
ATOM 741 C CA . LEU A 1 95 ? 6.625 -0.351 -16.555 1.00 92.31 95 LEU A CA 1
ATOM 742 C C . LEU A 1 95 ? 7.189 -1.638 -15.947 1.00 92.31 95 LEU A C 1
ATOM 744 O O . LEU A 1 95 ? 6.597 -2.693 -16.154 1.00 92.31 95 LEU A O 1
ATOM 748 N N . ALA A 1 96 ? 8.245 -1.538 -15.137 1.00 92.81 96 ALA A N 1
ATOM 749 C CA . ALA A 1 96 ? 8.900 -2.684 -14.515 1.00 92.81 96 ALA A CA 1
ATOM 750 C C . ALA A 1 96 ? 7.921 -3.521 -13.675 1.00 92.81 96 ALA A C 1
ATOM 752 O O . ALA A 1 96 ? 7.825 -4.731 -13.877 1.00 92.81 96 ALA A O 1
ATOM 753 N N . LEU A 1 97 ? 7.125 -2.872 -12.818 1.00 93.62 97 LEU A N 1
ATOM 754 C CA . LEU A 1 97 ? 6.077 -3.523 -12.025 1.00 93.62 97 LEU A CA 1
ATOM 755 C C . LEU A 1 97 ? 4.975 -4.147 -12.892 1.00 93.62 97 LEU A C 1
ATOM 757 O O . LEU A 1 97 ? 4.489 -5.231 -12.585 1.00 93.62 97 LEU A O 1
ATOM 761 N N . SER A 1 98 ? 4.572 -3.490 -13.982 1.00 92.75 98 SER A N 1
ATOM 762 C CA . SER A 1 98 ? 3.520 -4.002 -14.871 1.00 92.75 98 SER A CA 1
ATOM 763 C C . SER A 1 98 ? 3.953 -5.230 -15.679 1.00 92.75 98 SER A C 1
ATOM 765 O O . SER A 1 98 ? 3.116 -6.070 -16.020 1.00 92.75 98 SER A O 1
ATOM 767 N N . THR A 1 99 ? 5.252 -5.340 -15.974 1.00 93.31 99 THR A N 1
ATOM 768 C CA . THR A 1 99 ? 5.858 -6.466 -16.699 1.00 93.31 99 THR A CA 1
ATOM 769 C C . THR A 1 99 ? 6.387 -7.562 -15.781 1.00 93.31 99 THR A C 1
ATOM 771 O O . THR A 1 99 ? 6.763 -8.624 -16.268 1.00 93.31 99 THR A O 1
ATOM 774 N N . HIS A 1 100 ? 6.442 -7.312 -14.473 1.00 92.81 100 HIS A N 1
ATOM 775 C CA . HIS A 1 100 ? 6.943 -8.267 -13.498 1.00 92.81 100 HIS A CA 1
ATOM 776 C C . HIS A 1 100 ? 5.998 -9.468 -13.356 1.00 92.81 100 HIS A C 1
ATOM 778 O O . HIS A 1 100 ? 4.774 -9.318 -13.292 1.00 92.81 100 HIS A O 1
ATOM 784 N N . ASP A 1 101 ? 6.585 -10.662 -13.301 1.00 92.88 101 ASP A N 1
ATOM 785 C CA . ASP A 1 101 ? 5.872 -11.916 -13.091 1.00 92.88 101 ASP A CA 1
ATOM 786 C C . ASP A 1 101 ? 5.997 -12.361 -11.630 1.00 92.88 101 ASP A C 1
ATOM 788 O O . ASP A 1 101 ? 7.056 -12.807 -11.187 1.00 92.88 101 ASP A O 1
ATOM 792 N N . CYS A 1 102 ? 4.888 -12.270 -10.894 1.00 91.75 102 CYS A N 1
ATOM 793 C CA . CYS A 1 102 ? 4.818 -12.670 -9.490 1.00 91.75 102 CYS A CA 1
ATOM 794 C C . CYS A 1 102 ? 4.740 -14.186 -9.275 1.00 91.75 102 CYS A C 1
ATOM 796 O O . CYS A 1 102 ? 4.594 -14.606 -8.130 1.00 91.75 102 CYS A O 1
ATOM 798 N N . SER A 1 103 ? 4.827 -15.020 -10.318 1.00 91.69 103 SER A N 1
ATOM 799 C CA . SER A 1 103 ? 4.715 -16.483 -10.186 1.00 91.69 103 SER A CA 1
ATOM 800 C C . SER A 1 103 ? 5.729 -17.094 -9.209 1.00 91.69 103 SER A C 1
ATOM 802 O O . SER A 1 103 ? 5.456 -18.136 -8.620 1.00 91.69 103 SER A O 1
ATOM 804 N N . ASN A 1 104 ? 6.878 -16.438 -9.008 1.00 91.88 104 ASN A N 1
ATOM 805 C CA . ASN A 1 104 ? 7.923 -16.864 -8.069 1.00 91.88 104 ASN A CA 1
ATOM 806 C C . ASN A 1 104 ? 8.004 -15.996 -6.802 1.00 91.88 104 ASN A C 1
ATOM 808 O O . ASN A 1 104 ? 8.877 -16.215 -5.962 1.00 91.88 104 ASN A O 1
ATOM 812 N N . CYS A 1 105 ? 7.135 -14.997 -6.667 1.00 92.25 105 CYS A N 1
ATOM 813 C CA . CYS A 1 105 ? 7.124 -14.111 -5.513 1.00 92.25 105 CYS A CA 1
ATOM 814 C C . CYS A 1 105 ? 6.280 -14.716 -4.385 1.00 92.25 105 CYS A C 1
ATOM 816 O O . CYS A 1 105 ? 5.304 -15.425 -4.653 1.00 92.25 105 CYS A O 1
ATOM 818 N N . PRO A 1 106 ? 6.601 -14.427 -3.112 1.00 92.69 106 PRO A N 1
ATOM 819 C CA . PRO A 1 106 ? 5.671 -14.728 -2.037 1.00 92.69 106 PRO A CA 1
ATOM 820 C C . PRO A 1 106 ? 4.369 -13.946 -2.249 1.00 92.69 106 PRO A C 1
ATOM 822 O O . PRO A 1 106 ? 4.323 -12.941 -2.960 1.00 92.69 106 PRO A O 1
ATOM 825 N N . ARG A 1 107 ? 3.282 -14.408 -1.631 1.00 93.88 107 ARG A N 1
ATOM 826 C CA . ARG A 1 107 ? 2.016 -13.675 -1.671 1.00 93.88 107 ARG A CA 1
ATOM 827 C C . ARG A 1 107 ? 2.156 -12.394 -0.851 1.00 93.88 107 ARG A C 1
ATOM 829 O O . ARG A 1 107 ? 2.650 -12.444 0.273 1.00 93.88 107 ARG A O 1
ATOM 836 N N . PHE A 1 108 ? 1.673 -11.279 -1.383 1.00 95.31 108 PHE A N 1
ATOM 837 C CA . PHE A 1 108 ? 1.672 -9.977 -0.718 1.00 95.31 108 PHE A CA 1
ATOM 838 C C . PHE A 1 108 ? 0.254 -9.424 -0.629 1.00 95.31 108 PHE A C 1
ATOM 840 O O . PHE A 1 108 ? -0.610 -9.795 -1.417 1.00 95.31 108 PHE A O 1
ATOM 847 N N . VAL A 1 109 ? 0.032 -8.509 0.309 1.00 95.44 109 VAL A N 1
ATOM 848 C CA . VAL A 1 109 ? -1.222 -7.767 0.455 1.00 95.44 109 VAL A CA 1
ATOM 849 C C . VAL A 1 109 ? -0.957 -6.291 0.682 1.00 95.44 109 VAL A C 1
ATOM 851 O O . VAL A 1 109 ? 0.107 -5.882 1.139 1.00 95.44 109 VAL A O 1
ATOM 854 N N . SER A 1 110 ? -1.966 -5.494 0.360 1.00 95.44 110 SER A N 1
ATOM 855 C CA . SER A 1 110 ? -1.980 -4.052 0.574 1.00 95.44 110 SER A CA 1
ATOM 856 C C . SER A 1 110 ? -2.904 -3.692 1.733 1.00 95.44 110 SER A C 1
ATOM 858 O O . SER A 1 110 ? -4.010 -4.229 1.855 1.00 95.44 110 SER A O 1
ATOM 860 N N . PHE A 1 111 ? -2.445 -2.770 2.570 1.00 94.06 111 PHE A N 1
ATOM 861 C CA . PHE A 1 111 ? -3.218 -2.179 3.646 1.00 94.06 111 PHE A CA 1
ATOM 862 C C . PHE A 1 111 ? -3.784 -0.838 3.225 1.00 94.06 111 PHE A C 1
ATOM 864 O O . PHE A 1 111 ? -3.103 -0.001 2.627 1.00 94.06 111 PHE A O 1
ATOM 871 N N . TRP A 1 112 ? -5.032 -0.620 3.610 1.00 93.44 112 TRP A N 1
ATOM 872 C CA . TRP A 1 112 ? -5.777 0.575 3.267 1.00 93.44 112 TRP A CA 1
ATOM 873 C C . TRP A 1 112 ? -6.504 1.107 4.488 1.00 93.44 112 TRP A C 1
ATOM 875 O O . TRP A 1 112 ? -6.984 0.341 5.325 1.00 93.44 112 TRP A O 1
ATOM 885 N N . ARG A 1 113 ? -6.624 2.429 4.567 1.00 91.19 113 ARG A N 1
ATOM 886 C CA . ARG A 1 113 ? -7.418 3.120 5.589 1.00 91.19 113 ARG A CA 1
ATOM 887 C C . ARG A 1 113 ? -8.379 4.100 4.937 1.00 91.19 113 ARG A C 1
ATOM 889 O O . ARG A 1 113 ? -8.139 4.587 3.835 1.00 91.19 113 ARG A O 1
ATOM 896 N N . PHE A 1 114 ? -9.481 4.391 5.612 1.00 90.12 114 PHE A N 1
ATOM 897 C CA . PHE A 1 114 ? -10.446 5.381 5.138 1.00 90.12 114 PHE A CA 1
ATOM 898 C C . PHE A 1 114 ? -9.944 6.794 5.434 1.00 90.12 114 PHE A C 1
ATOM 900 O O . PHE A 1 114 ? -9.651 7.121 6.586 1.00 90.12 114 PHE A O 1
ATOM 907 N N . LYS A 1 115 ? -9.890 7.654 4.412 1.00 87.81 115 LYS A N 1
ATOM 908 C CA . LYS A 1 115 ? -9.460 9.046 4.583 1.00 87.81 115 LYS A CA 1
ATOM 909 C C . LYS A 1 115 ? -10.411 9.795 5.513 1.00 87.81 115 LYS A C 1
ATOM 911 O O . LYS A 1 115 ? -11.629 9.638 5.444 1.00 87.81 115 LYS A O 1
ATOM 916 N N . GLY A 1 116 ? -9.845 10.644 6.369 1.00 79.88 116 GLY A N 1
ATOM 917 C CA . GLY A 1 116 ? -10.614 11.439 7.332 1.00 79.88 116 GLY A CA 1
ATOM 918 C C . GLY A 1 116 ? -11.107 10.647 8.544 1.00 79.88 116 GLY A C 1
ATOM 919 O O . GLY A 1 116 ? -11.814 11.205 9.381 1.00 79.88 116 GLY A O 1
ATOM 920 N N . ARG A 1 117 ? -10.722 9.371 8.670 1.00 71.12 117 ARG A N 1
ATOM 921 C CA . ARG A 1 117 ? -10.877 8.617 9.911 1.00 71.12 117 ARG A CA 1
ATOM 922 C C . ARG A 1 117 ? -9.550 8.644 10.642 1.00 71.12 117 ARG A C 1
ATOM 924 O O . ARG A 1 117 ? -8.587 7.994 10.248 1.00 71.12 117 ARG A O 1
ATOM 931 N N . THR A 1 118 ? -9.489 9.463 11.679 1.00 59.72 118 THR A N 1
ATOM 932 C CA . THR A 1 118 ? -8.379 9.420 12.619 1.00 59.72 118 THR A CA 1
ATOM 933 C C . THR A 1 118 ? -8.395 8.044 13.275 1.00 59.72 118 THR A C 1
ATOM 935 O O . THR A 1 118 ? -9.478 7.624 13.703 1.00 59.72 118 THR A O 1
ATOM 938 N N . PRO A 1 119 ? -7.232 7.377 13.418 1.00 59.81 119 PRO A N 1
ATOM 939 C CA . PRO A 1 119 ? -7.091 6.343 14.422 1.00 59.81 119 PRO A CA 1
ATOM 940 C C . PRO A 1 119 ? -7.753 6.864 15.691 1.00 59.81 119 PRO A C 1
ATOM 942 O O . PRO A 1 119 ? -7.433 7.978 16.118 1.00 59.81 119 PRO A O 1
ATOM 945 N N . LEU A 1 120 ? -8.680 6.113 16.290 1.00 56.12 120 LEU A N 1
ATOM 946 C CA . LEU A 1 120 ? -8.846 6.151 17.737 1.00 56.12 120 LEU A CA 1
ATOM 947 C C . LEU A 1 120 ? -7.476 5.796 18.326 1.00 56.12 120 LEU A C 1
ATOM 949 O O . LEU A 1 120 ? -7.216 4.666 18.712 1.00 56.12 120 LEU A O 1
ATOM 953 N N . ASN A 1 121 ? -6.562 6.763 18.296 1.00 49.25 121 ASN A N 1
ATOM 954 C CA . ASN A 1 121 ? -5.352 6.788 19.071 1.00 49.25 121 ASN A CA 1
ATOM 955 C C . ASN A 1 121 ? -5.841 7.045 20.490 1.00 49.25 121 ASN A C 1
ATOM 957 O O . ASN A 1 121 ? -5.742 8.146 21.027 1.00 49.25 121 ASN A O 1
ATOM 961 N N . GLU A 1 122 ? -6.482 6.032 21.066 1.00 55.59 122 GLU A N 1
ATOM 962 C CA . GLU A 1 122 ? -6.345 5.845 22.486 1.00 55.59 122 GLU A CA 1
ATOM 963 C C . GLU A 1 122 ? -4.844 5.629 22.630 1.00 55.59 122 GLU A C 1
ATOM 965 O O . GLU A 1 122 ? -4.305 4.618 22.184 1.00 55.59 122 GLU A O 1
ATOM 970 N N . ASN A 1 123 ? -4.149 6.665 23.092 1.00 54.50 123 ASN A N 1
ATOM 971 C CA . ASN A 1 123 ? -2.762 6.569 23.495 1.00 54.50 123 ASN A CA 1
ATOM 972 C C . ASN A 1 123 ? -2.774 5.611 24.693 1.00 54.50 123 ASN A C 1
ATOM 974 O O . ASN A 1 123 ? -2.890 6.030 25.844 1.00 54.50 123 ASN A O 1
ATOM 978 N N . ILE A 1 124 ? -2.858 4.313 24.401 1.00 57.88 124 ILE A N 1
ATOM 979 C CA . ILE A 1 124 ? -2.875 3.245 25.384 1.00 57.88 124 ILE A CA 1
ATOM 980 C C . ILE A 1 124 ? -1.425 3.159 25.822 1.00 57.88 124 ILE A C 1
ATOM 982 O O . ILE A 1 124 ? -0.608 2.455 25.233 1.00 57.88 124 ILE A O 1
ATOM 986 N N . GLU A 1 125 ? -1.094 3.974 26.815 1.00 66.94 125 GLU A N 1
ATOM 987 C CA . GLU A 1 125 ? 0.186 3.917 27.493 1.00 66.94 125 GLU A CA 1
ATOM 988 C C . GLU A 1 125 ? 0.346 2.492 28.034 1.00 66.94 125 GLU A C 1
ATOM 990 O O . GLU A 1 125 ? -0.512 2.004 28.774 1.00 66.94 125 GLU A O 1
ATOM 995 N N . PHE A 1 126 ? 1.385 1.786 27.578 1.00 65.31 126 PHE A N 1
ATOM 996 C CA . PHE A 1 126 ? 1.671 0.426 28.017 1.00 65.31 126 PHE A CA 1
ATOM 997 C C . PHE A 1 126 ? 3.000 0.396 28.784 1.00 65.31 126 PHE A C 1
ATOM 999 O O . PHE A 1 126 ? 4.022 0.809 28.232 1.00 65.31 126 PHE A O 1
ATOM 1006 N N . PRO A 1 127 ? 3.025 -0.120 30.026 1.00 70.75 127 PRO A N 1
ATOM 1007 C CA . PRO A 1 127 ? 1.893 -0.690 30.762 1.00 70.75 127 PRO A CA 1
ATOM 1008 C C . PRO A 1 127 ? 0.847 0.376 31.143 1.00 70.75 127 PRO A C 1
ATOM 1010 O O . PRO A 1 127 ? 1.223 1.519 31.402 1.00 70.75 127 PRO A O 1
ATOM 1013 N N . PRO A 1 128 ? -0.453 0.021 31.200 1.00 74.81 128 PRO A N 1
ATOM 1014 C CA . PRO A 1 128 ? -1.481 0.962 31.624 1.00 74.81 128 PRO A CA 1
ATOM 1015 C C . PRO A 1 128 ? -1.175 1.450 33.035 1.00 74.81 128 PRO A C 1
ATOM 1017 O O . PRO A 1 128 ? -0.824 0.652 33.911 1.00 74.81 128 PRO A O 1
ATOM 1020 N N . THR A 1 129 ? -1.340 2.754 33.267 1.00 82.06 129 THR A N 1
ATOM 1021 C CA . THR A 1 129 ? -1.202 3.318 34.611 1.00 82.06 129 THR A CA 1
ATOM 1022 C C . THR A 1 129 ? -2.154 2.572 35.560 1.00 82.06 129 THR A C 1
ATOM 1024 O O . THR A 1 129 ? -3.364 2.541 35.302 1.00 82.06 129 THR A O 1
ATOM 1027 N N . PRO A 1 130 ? -1.649 1.944 36.640 1.00 81.12 130 PRO A N 1
ATOM 1028 C CA . PRO A 1 130 ? -2.487 1.176 37.548 1.00 81.12 130 PRO A CA 1
ATOM 1029 C C . PRO A 1 130 ? -3.586 2.064 38.141 1.00 81.12 130 PRO A C 1
ATOM 1031 O O . PRO A 1 130 ? -3.347 3.203 38.547 1.00 81.12 130 PRO A O 1
ATOM 1034 N N . LEU A 1 131 ? -4.814 1.540 38.184 1.00 83.12 131 LEU A N 1
ATOM 1035 C CA . LEU A 1 131 ? -5.947 2.250 38.770 1.00 83.12 131 LEU A CA 1
ATOM 1036 C C . LEU A 1 131 ? -5.674 2.539 40.250 1.00 83.12 131 LEU A C 1
ATOM 1038 O O . LEU A 1 131 ? -5.185 1.680 40.984 1.00 83.12 131 LEU A O 1
ATOM 1042 N N . SER A 1 132 ? -6.045 3.733 40.719 1.00 89.56 132 SER A N 1
ATOM 1043 C CA . SER A 1 132 ? -5.999 4.025 42.152 1.00 89.56 132 SER A CA 1
ATOM 1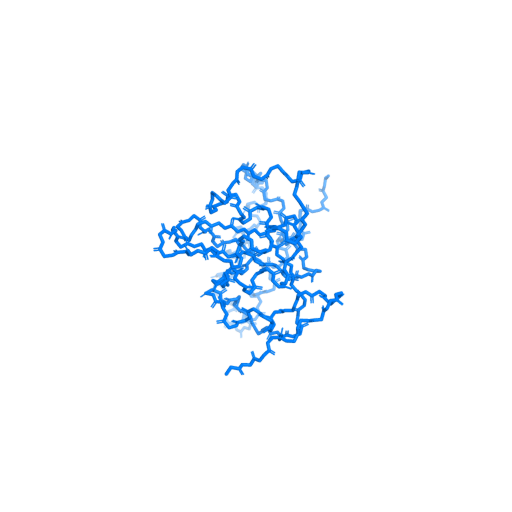044 C C . SER A 1 132 ? -6.948 3.098 42.921 1.00 89.56 132 SER A C 1
ATOM 1046 O O . SER A 1 132 ? -7.952 2.616 42.383 1.00 89.56 132 SER A O 1
ATOM 1048 N N . VAL A 1 133 ? -6.656 2.864 44.202 1.00 90.56 133 VAL A N 1
ATOM 1049 C CA . VAL A 1 133 ? -7.503 2.038 45.082 1.00 90.56 133 VAL A CA 1
ATOM 1050 C C . VAL A 1 133 ? -8.936 2.575 45.123 1.00 90.56 133 VAL A C 1
ATOM 1052 O O . VAL A 1 133 ? -9.886 1.806 45.024 1.00 90.56 133 VAL A O 1
ATOM 1055 N N . GLU A 1 134 ? -9.096 3.898 45.181 1.00 88.12 134 GLU A N 1
ATOM 1056 C CA . GLU A 1 134 ? -10.400 4.564 45.163 1.00 88.12 134 GLU A CA 1
ATOM 1057 C C . GLU A 1 134 ? -11.162 4.308 43.854 1.00 88.12 134 GLU A C 1
ATOM 1059 O O . GLU A 1 134 ? -12.326 3.908 43.877 1.00 88.12 134 GLU A O 1
ATOM 1064 N N . LYS A 1 135 ? -10.498 4.455 42.697 1.00 82.44 135 LYS A N 1
ATOM 1065 C CA . LYS A 1 135 ? -11.105 4.153 41.390 1.00 82.44 135 LYS A CA 1
ATOM 1066 C C . LYS A 1 135 ? -11.496 2.682 41.288 1.00 82.44 135 LYS A C 1
ATOM 1068 O O . LYS A 1 135 ? -12.590 2.371 40.825 1.00 82.44 135 LYS A O 1
ATOM 1073 N N . THR A 1 136 ? -10.635 1.793 41.768 1.00 88.31 136 THR A N 1
ATOM 1074 C CA . THR A 1 136 ? -10.888 0.350 41.799 1.00 88.31 136 THR A CA 1
ATOM 1075 C C . THR A 1 136 ? -12.109 0.031 42.662 1.00 88.31 136 THR A C 1
ATOM 1077 O O . THR A 1 136 ? -13.006 -0.683 42.219 1.00 88.31 136 THR A O 1
ATOM 1080 N N . HIS A 1 137 ? -12.202 0.625 43.855 1.00 88.50 137 HIS A N 1
ATOM 1081 C CA . HIS A 1 137 ? -13.353 0.472 44.740 1.00 88.50 137 HIS A CA 1
ATOM 1082 C C . HIS A 1 137 ? -14.647 0.985 44.094 1.00 88.50 137 HIS A C 1
ATOM 1084 O O . HIS A 1 137 ? -15.668 0.308 44.155 1.00 88.50 137 HIS A O 1
ATOM 1090 N N . ASN A 1 138 ? -14.605 2.132 43.414 1.00 83.69 138 ASN A N 1
ATOM 1091 C CA . ASN A 1 138 ? -15.772 2.693 42.733 1.00 83.69 138 ASN A CA 1
ATOM 1092 C C . ASN A 1 138 ? -16.266 1.800 41.586 1.00 83.69 138 ASN A C 1
ATOM 1094 O O . ASN A 1 138 ? -17.472 1.584 41.462 1.00 83.69 138 ASN A O 1
ATOM 1098 N N . VAL A 1 139 ? -15.353 1.241 40.784 1.00 85.00 139 VAL A N 1
ATOM 1099 C CA . VAL A 1 139 ? -15.697 0.290 39.713 1.00 85.00 139 VAL A CA 1
ATOM 1100 C C . VAL A 1 139 ? -16.323 -0.975 40.300 1.00 85.00 139 VAL A C 1
ATOM 1102 O O . VAL A 1 139 ? -17.400 -1.381 39.868 1.00 85.00 139 VAL A O 1
ATOM 1105 N N . ILE A 1 140 ? -15.699 -1.563 41.325 1.00 85.88 140 ILE A N 1
ATOM 1106 C CA . ILE A 1 140 ? -16.204 -2.778 41.980 1.00 85.88 140 ILE A CA 1
ATOM 1107 C C . ILE A 1 140 ? -17.583 -2.528 42.600 1.00 85.88 140 ILE A C 1
ATOM 1109 O O . ILE A 1 140 ? -18.498 -3.322 42.393 1.00 85.88 140 ILE A O 1
ATOM 1113 N N . THR A 1 141 ? -17.765 -1.417 43.315 1.00 83.00 141 THR A N 1
ATOM 1114 C CA . THR A 1 141 ? -19.037 -1.061 43.959 1.00 83.00 141 THR A CA 1
ATOM 1115 C C . THR A 1 141 ? -20.143 -0.815 42.934 1.00 83.00 141 THR A C 1
ATOM 1117 O O . THR A 1 141 ? -21.268 -1.274 43.141 1.00 83.00 141 THR A O 1
ATOM 1120 N N . ALA A 1 142 ? -19.841 -0.156 41.809 1.00 79.56 142 ALA A N 1
ATOM 1121 C CA . ALA A 1 142 ? -20.789 0.031 40.710 1.00 79.56 142 ALA A CA 1
ATOM 1122 C C . ALA A 1 142 ? -21.208 -1.312 40.083 1.00 79.56 142 ALA A C 1
ATOM 1124 O O . ALA A 1 142 ? -22.398 -1.576 39.928 1.00 79.56 142 ALA A O 1
ATOM 1125 N N . CYS A 1 143 ? -20.252 -2.204 39.806 1.00 77.06 143 CYS A N 1
ATOM 1126 C CA . CYS A 1 143 ? -20.550 -3.541 39.289 1.00 77.06 143 CYS A CA 1
ATOM 1127 C C . CYS A 1 143 ? -21.353 -4.386 40.291 1.00 77.06 143 CYS A C 1
ATOM 1129 O O . CYS A 1 143 ? -22.304 -5.065 39.910 1.00 77.06 143 CYS A O 1
ATOM 1131 N N . ALA A 1 144 ? -21.013 -4.325 41.580 1.00 79.62 144 ALA A N 1
ATOM 1132 C CA . ALA A 1 144 ? -21.708 -5.066 42.627 1.00 79.62 144 ALA A CA 1
ATOM 1133 C C . ALA A 1 144 ? -23.151 -4.575 42.827 1.00 79.62 144 ALA A C 1
ATOM 1135 O O . ALA A 1 144 ? -24.056 -5.385 43.025 1.00 79.62 144 ALA A O 1
ATOM 1136 N N . THR A 1 145 ? -23.398 -3.264 42.731 1.00 72.69 145 THR A N 1
ATOM 1137 C CA . THR A 1 145 ? -24.755 -2.700 42.857 1.00 72.69 145 THR A CA 1
ATOM 1138 C C . THR A 1 145 ? -25.669 -3.027 41.678 1.00 72.69 145 THR A C 1
ATOM 1140 O O . THR A 1 145 ? -26.891 -3.046 41.861 1.00 72.69 145 THR A O 1
ATOM 1143 N N . ASP A 1 146 ? -25.111 -3.327 40.506 1.00 65.62 146 ASP A N 1
ATOM 1144 C CA . ASP A 1 146 ? -25.865 -3.814 39.346 1.00 65.62 146 ASP A CA 1
ATOM 1145 C C . ASP A 1 146 ? -26.242 -5.304 39.459 1.00 65.62 146 ASP A C 1
ATOM 1147 O O . ASP A 1 146 ? -27.197 -5.747 38.819 1.00 65.62 146 ASP A O 1
ATOM 1151 N N . LEU A 1 147 ? -25.559 -6.065 40.322 1.00 63.41 147 LEU A N 1
ATOM 1152 C CA . LEU A 1 147 ? -25.816 -7.489 40.574 1.00 63.41 147 LEU A CA 1
ATOM 1153 C C . LEU A 1 147 ? -26.765 -7.749 41.758 1.00 63.41 147 LEU A C 1
ATOM 1155 O O . LEU A 1 147 ? -27.106 -8.902 42.028 1.00 63.41 147 LEU A O 1
ATOM 1159 N N . LEU A 1 148 ? -27.218 -6.707 42.467 1.00 65.44 148 LEU A N 1
ATOM 1160 C CA . LEU A 1 148 ? -28.113 -6.883 43.611 1.00 65.44 148 LEU A CA 1
ATOM 1161 C C . LEU A 1 148 ? -29.529 -7.324 43.170 1.00 65.44 148 LEU A C 1
ATOM 1163 O O . LEU A 1 148 ? -30.158 -6.674 42.320 1.00 65.44 148 LEU A O 1
ATOM 1167 N N . PRO A 1 149 ? -30.077 -8.398 43.774 1.00 52.78 14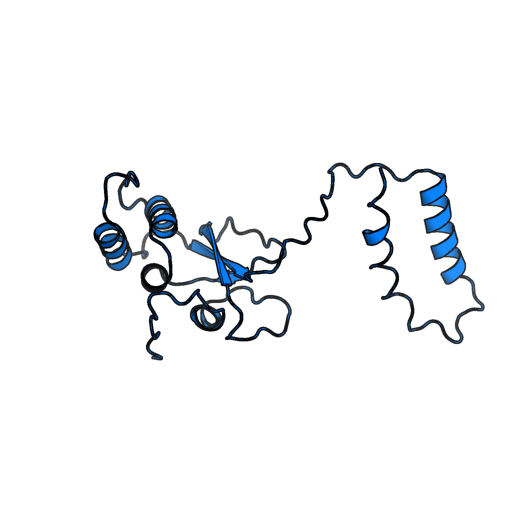9 PRO A N 1
ATOM 1168 C CA . PRO A 1 149 ? -31.399 -8.919 43.451 1.00 52.78 149 PRO A CA 1
ATOM 1169 C C . PRO A 1 149 ? -32.466 -7.922 43.918 1.00 52.78 149 PRO A C 1
ATOM 1171 O O . PRO A 1 149 ? -32.716 -7.747 45.105 1.00 52.78 149 PRO A O 1
ATOM 1174 N N . GLY A 1 150 ? -33.065 -7.215 42.961 1.00 55.66 150 GLY A N 1
ATOM 1175 C CA . GLY A 1 150 ? -34.075 -6.181 43.218 1.00 55.66 150 GLY A CA 1
ATOM 1176 C C . GLY A 1 150 ? -34.204 -5.138 42.106 1.00 55.66 150 GLY A C 1
ATOM 1177 O O . GLY A 1 150 ? -35.242 -4.494 41.984 1.00 55.66 150 GLY A O 1
ATOM 1178 N N . LYS A 1 151 ? -33.196 -5.011 41.226 1.00 51.09 151 LYS A N 1
ATOM 1179 C CA . LYS A 1 151 ? -33.241 -4.127 40.040 1.00 51.09 151 LYS A CA 1
ATOM 1180 C C . LYS A 1 151 ? -33.574 -4.840 38.717 1.00 51.09 151 LYS A C 1
ATOM 1182 O O . LYS A 1 151 ? -33.542 -4.216 37.656 1.00 51.09 151 LYS A O 1
ATOM 1187 N N . CYS A 1 152 ? -34.000 -6.107 38.764 1.00 49.41 152 CYS A N 1
ATOM 1188 C CA . CYS A 1 152 ? -34.402 -6.917 37.597 1.00 49.41 152 CYS A CA 1
ATOM 1189 C C . CYS A 1 152 ? -35.730 -6.491 36.926 1.00 49.41 152 CYS A C 1
ATOM 1191 O O . CYS A 1 152 ? -36.313 -7.261 36.171 1.00 49.41 152 CYS A O 1
ATOM 1193 N N . GLY A 1 153 ? -36.223 -5.272 37.168 1.00 49.81 153 GLY A N 1
ATOM 1194 C CA . GLY A 1 153 ? -37.472 -4.785 36.577 1.00 49.81 153 GLY A CA 1
ATOM 1195 C C . GLY A 1 153 ? -37.317 -3.964 35.294 1.00 49.81 153 GLY A C 1
ATOM 1196 O O . GLY A 1 153 ? -38.196 -4.024 34.441 1.00 49.81 153 GLY A O 1
ATOM 1197 N N . ARG A 1 154 ? -36.254 -3.153 35.135 1.00 50.16 154 ARG A N 1
ATOM 1198 C CA . ARG A 1 154 ? -36.156 -2.176 34.016 1.00 50.16 154 ARG A CA 1
ATOM 1199 C C . ARG A 1 154 ? -34.727 -1.789 33.597 1.00 50.16 154 ARG A C 1
ATOM 1201 O O . ARG A 1 154 ? -34.502 -0.661 33.173 1.00 50.16 154 ARG A O 1
ATOM 1208 N N . ALA A 1 155 ? -33.745 -2.683 33.704 1.00 46.62 155 ALA A N 1
ATOM 1209 C CA . ALA A 1 155 ? -32.341 -2.347 33.415 1.00 46.62 155 ALA A CA 1
ATOM 1210 C C . ALA A 1 155 ? -31.748 -3.045 32.176 1.00 46.62 155 ALA A C 1
ATOM 1212 O O . ALA A 1 155 ? -30.535 -3.134 32.040 1.00 46.62 155 ALA A O 1
ATOM 1213 N N . ARG A 1 156 ? -32.569 -3.492 31.216 1.00 47.97 156 ARG A N 1
ATOM 1214 C CA . ARG A 1 156 ? -32.068 -4.168 30.000 1.00 47.97 156 ARG A CA 1
ATOM 1215 C C . ARG A 1 156 ? -31.487 -3.224 28.924 1.00 47.97 156 ARG A C 1
ATOM 1217 O O . ARG A 1 156 ? -31.220 -3.669 27.818 1.00 47.97 156 ARG A O 1
ATOM 1224 N N . MET A 1 157 ? -31.282 -1.932 29.218 1.00 46.88 157 MET A N 1
ATOM 1225 C CA . MET A 1 157 ? -30.848 -0.923 28.226 1.00 46.88 157 MET A CA 1
ATOM 1226 C C . MET A 1 157 ? -29.793 0.096 28.717 1.00 46.88 157 MET A C 1
ATOM 1228 O O . MET A 1 157 ? -29.698 1.193 28.168 1.00 46.88 157 MET A O 1
ATOM 1232 N N . ARG A 1 158 ? -28.975 -0.216 29.737 1.00 47.50 158 ARG A N 1
ATOM 1233 C CA . ARG A 1 158 ? -27.873 0.688 30.157 1.00 47.50 158 ARG A CA 1
ATOM 1234 C C . ARG A 1 158 ? -26.452 0.130 30.083 1.00 47.50 158 ARG A C 1
ATOM 1236 O O . ARG A 1 158 ? -25.527 0.932 30.161 1.00 47.50 158 ARG A O 1
ATOM 1243 N N . CYS A 1 159 ? -26.245 -1.161 29.817 1.00 44.28 159 CYS A N 1
ATOM 1244 C CA . CYS A 1 159 ? -24.882 -1.706 29.716 1.00 44.28 159 CYS A CA 1
ATOM 1245 C C . CYS A 1 159 ? -24.094 -1.238 28.482 1.00 44.28 159 CYS A C 1
ATOM 1247 O O . CYS A 1 159 ? -22.873 -1.282 28.516 1.00 44.28 159 CYS A O 1
ATOM 1249 N N . MET A 1 160 ? -24.736 -0.724 27.425 1.00 43.38 160 MET A N 1
ATOM 1250 C CA . MET A 1 160 ? -23.997 -0.259 26.238 1.00 43.38 160 MET A CA 1
ATOM 1251 C C . MET A 1 160 ? -23.652 1.234 26.233 1.00 43.38 160 MET A C 1
ATOM 1253 O O . MET A 1 160 ? -22.877 1.668 25.389 1.00 43.38 160 MET A O 1
ATOM 1257 N N . ARG A 1 161 ? -24.169 2.041 27.172 1.00 44.97 161 ARG A N 1
ATOM 1258 C CA . ARG A 1 161 ? -23.820 3.475 27.227 1.00 44.97 161 ARG A CA 1
ATOM 1259 C C . ARG A 1 161 ? -22.616 3.796 28.105 1.00 44.97 161 ARG A C 1
ATOM 1261 O O . ARG A 1 161 ? -22.015 4.838 27.881 1.00 44.97 161 ARG A O 1
ATOM 1268 N N . ASN A 1 162 ? -22.233 2.921 29.038 1.00 41.28 162 ASN A N 1
ATOM 1269 C CA . ASN A 1 162 ? -21.125 3.215 29.953 1.00 41.28 162 ASN A CA 1
ATOM 1270 C C . ASN A 1 162 ? -19.740 2.763 29.483 1.00 41.28 162 ASN A C 1
ATOM 1272 O O . ASN A 1 162 ? -18.755 3.299 29.981 1.00 41.28 162 ASN A O 1
ATOM 1276 N N . ALA A 1 163 ? -19.633 1.886 28.480 1.00 44.22 163 ALA A N 1
ATOM 1277 C CA . ALA A 1 163 ? -18.335 1.584 27.868 1.00 44.22 163 ALA A CA 1
ATOM 1278 C C . ALA A 1 163 ? -17.717 2.828 27.190 1.00 44.22 163 ALA A C 1
ATOM 1280 O O . ALA A 1 163 ? -16.509 3.028 27.243 1.00 44.22 163 ALA A O 1
ATOM 1281 N N . HIS A 1 164 ? -18.546 3.735 26.656 1.00 40.22 164 HIS A N 1
ATOM 1282 C CA . HIS A 1 164 ? -18.079 5.005 26.087 1.00 40.22 164 HIS A CA 1
ATOM 1283 C C . HIS A 1 164 ? -17.753 6.086 27.127 1.00 40.22 164 HIS A C 1
ATOM 1285 O O . HIS A 1 164 ? -17.067 7.052 26.797 1.00 40.22 164 HIS A O 1
ATOM 1291 N N . THR A 1 165 ? -18.233 5.969 28.367 1.00 38.12 165 THR A N 1
ATOM 1292 C CA . THR A 1 165 ? -17.965 6.981 29.402 1.00 38.12 165 THR A CA 1
ATOM 1293 C C . THR A 1 165 ? -16.641 6.738 30.112 1.00 38.12 165 THR A C 1
ATOM 1295 O O . THR A 1 165 ? -16.025 7.707 30.538 1.00 38.12 165 THR A O 1
ATOM 1298 N N . VAL A 1 166 ? -16.150 5.495 30.185 1.00 42.44 166 VAL A N 1
ATOM 1299 C CA . VAL A 1 166 ? -14.824 5.207 30.768 1.00 42.44 166 VAL A CA 1
ATOM 1300 C C . VAL A 1 166 ? -13.693 5.756 29.883 1.00 42.44 166 VAL A C 1
ATOM 1302 O O . VAL A 1 166 ? -12.712 6.265 30.411 1.00 42.44 166 VAL A O 1
ATOM 1305 N N . SER A 1 167 ? -13.878 5.791 28.556 1.00 40.03 167 SER A N 1
ATOM 1306 C CA . SER A 1 167 ? -12.924 6.408 27.609 1.00 40.03 167 SER A CA 1
ATOM 1307 C C . SER A 1 167 ? -12.845 7.948 27.744 1.00 40.03 167 SER A C 1
ATOM 1309 O O . SER A 1 167 ? -11.818 8.553 27.457 1.00 40.03 167 SER A O 1
ATOM 1311 N N . LYS A 1 168 ? -13.876 8.619 28.290 1.00 38.09 168 LYS A N 1
ATOM 1312 C CA . LYS A 1 168 ? -13.903 10.093 28.440 1.00 38.09 168 LYS A CA 1
ATOM 1313 C C . LYS A 1 168 ? -13.250 10.647 29.713 1.00 38.09 168 LYS A C 1
ATOM 1315 O O . LYS A 1 168 ? -13.180 11.863 29.856 1.00 38.09 168 LYS A O 1
ATOM 1320 N N . PHE A 1 169 ? -12.781 9.806 30.636 1.00 41.31 169 PHE A N 1
ATOM 1321 C CA . PHE A 1 169 ? -12.192 10.274 31.903 1.00 41.31 169 PHE A CA 1
ATOM 1322 C C . PHE A 1 169 ? -10.658 10.383 31.900 1.00 41.31 169 PHE A C 1
ATOM 1324 O O . PHE A 1 169 ? -10.084 10.737 32.927 1.00 41.31 169 PHE A O 1
ATOM 1331 N N . ASN A 1 170 ? -9.997 10.159 30.759 1.00 38.53 170 ASN A N 1
ATOM 1332 C CA . ASN A 1 170 ? -8.542 10.308 30.610 1.00 38.53 170 ASN A CA 1
ATOM 1333 C C . ASN A 1 170 ? -8.098 11.681 30.069 1.00 38.53 170 ASN A C 1
ATOM 1335 O O . ASN A 1 170 ? -7.006 11.811 29.530 1.00 38.53 170 ASN A O 1
ATOM 1339 N N . THR A 1 171 ? -8.910 12.731 30.214 1.00 41.22 171 THR A N 1
ATOM 1340 C CA . THR A 1 171 ? -8.543 14.082 29.752 1.00 41.22 171 THR A CA 1
ATOM 1341 C C . THR A 1 171 ? -8.608 15.110 30.873 1.00 41.22 171 THR A C 1
ATOM 1343 O O . THR A 1 171 ? -9.332 16.083 30.742 1.00 41.22 171 THR A O 1
ATOM 1346 N N . VAL A 1 172 ? -7.874 14.905 31.971 1.00 38.97 172 VAL A N 1
ATOM 1347 C CA . VAL A 1 172 ? -7.299 16.005 32.774 1.00 38.97 172 VAL A CA 1
ATOM 1348 C C . VAL A 1 172 ? -6.082 15.472 33.542 1.00 38.97 172 VAL A C 1
ATOM 1350 O O . VAL A 1 172 ? -6.248 14.804 34.562 1.00 38.97 172 VAL A O 1
ATOM 1353 N N . ALA A 1 173 ? -4.885 15.781 33.048 1.00 38.56 173 ALA A N 1
ATOM 1354 C CA . ALA A 1 173 ? -3.694 16.163 33.811 1.00 38.56 173 ALA A CA 1
ATOM 1355 C C . ALA A 1 173 ? -2.653 16.692 32.818 1.00 38.56 173 ALA A C 1
ATOM 1357 O O . ALA A 1 173 ? -2.381 15.967 31.837 1.00 38.56 173 ALA A O 1
#

Organism: Galerina marginata (strain CBS 339.88) (NCBI:txid685588)

pLDDT: mean 76.39, std 19.15, range [36.81, 95.44]